Protein AF-A0A960XTB5-F1 (afdb_monomer_lite)

Foldseek 3Di:
DPCPLAAQEDPVLVVLVVVLCVVQVNDQVVLQVCLCVVPVGGRSDDHHVSSVVSSVVSVVVSVVVVPPPPPPPPDDDDDD

Sequence (80 aa):
GNGAVRWSCSDKQKELILKLVTENELDRDSVEEIALDRFGVGVKQLNKLQASGLIAELLELCGKSDKRQVNGNRRREAKR

Structure (mmCIF, N/CA/C/O backbone):
data_AF-A0A960XTB5-F1
#
_entry.id   AF-A0A960XTB5-F1
#
loop_
_atom_site.group_PDB
_atom_site.id
_atom_site.type_symbol
_atom_site.label_atom_id
_atom_site.label_alt_id
_atom_site.label_comp_id
_atom_site.label_asym_id
_atom_site.label_entity_id
_atom_site.label_seq_id
_atom_site.pdbx_PDB_ins_code
_atom_site.Cartn_x
_atom_site.Cartn_y
_atom_site.Cartn_z
_atom_site.occupancy
_atom_site.B_iso_or_equiv
_atom_site.auth_seq_id
_atom_site.auth_comp_id
_atom_site.auth_asym_id
_atom_site.auth_atom_id
_atom_site.pdbx_PDB_model_num
ATOM 1 N N . GLY A 1 1 ? -0.950 -28.371 -1.078 1.00 35.03 1 GLY A N 1
ATOM 2 C CA . GLY A 1 1 ? 0.415 -27.821 -1.163 1.00 35.03 1 GLY A CA 1
ATOM 3 C C . GLY A 1 1 ? 0.484 -26.587 -0.297 1.00 35.03 1 GLY A C 1
ATOM 4 O O . GLY A 1 1 ? -0.355 -25.714 -0.460 1.00 35.03 1 GLY A O 1
ATOM 5 N N . ASN A 1 2 ? 1.414 -26.546 0.656 1.00 48.03 2 ASN A N 1
ATOM 6 C CA . ASN A 1 2 ? 1.604 -25.416 1.567 1.00 48.03 2 ASN A CA 1
ATOM 7 C C . ASN A 1 2 ? 2.224 -24.233 0.806 1.00 48.03 2 ASN A C 1
ATOM 9 O O . ASN A 1 2 ? 3.440 -24.063 0.780 1.00 48.03 2 ASN A O 1
ATOM 13 N N . GLY A 1 3 ? 1.383 -23.448 0.134 1.00 45.09 3 GLY A N 1
ATOM 14 C CA . GLY A 1 3 ? 1.771 -22.199 -0.508 1.00 45.09 3 GLY A CA 1
ATOM 15 C C . GLY A 1 3 ? 1.912 -21.107 0.541 1.00 45.09 3 GLY A C 1
ATOM 16 O O . GLY A 1 3 ? 0.999 -20.308 0.723 1.00 45.09 3 GLY A O 1
ATOM 17 N N . ALA A 1 4 ? 3.040 -21.077 1.254 1.00 53.88 4 ALA A N 1
ATOM 18 C CA . ALA A 1 4 ? 3.433 -19.882 1.987 1.00 53.88 4 ALA A CA 1
ATOM 19 C C . ALA A 1 4 ? 3.445 -18.735 0.972 1.00 53.88 4 ALA A C 1
ATOM 21 O O . ALA A 1 4 ? 4.268 -18.737 0.056 1.00 53.88 4 ALA A O 1
ATOM 22 N N . VAL A 1 5 ? 2.475 -17.826 1.084 1.00 62.50 5 VAL A N 1
ATOM 23 C CA . VAL A 1 5 ? 2.249 -16.724 0.145 1.00 62.50 5 VAL A CA 1
ATOM 24 C C . VAL A 1 5 ? 3.453 -15.782 0.236 1.00 62.50 5 VAL A C 1
ATOM 26 O O . VAL A 1 5 ? 3.483 -14.837 1.028 1.00 62.50 5 VAL A O 1
ATOM 29 N N . ARG A 1 6 ? 4.521 -16.118 -0.491 1.00 74.81 6 ARG A N 1
ATOM 30 C CA . ARG A 1 6 ? 5.718 -15.296 -0.592 1.00 74.81 6 ARG A CA 1
ATOM 31 C C . ARG A 1 6 ? 5.349 -14.079 -1.410 1.00 74.81 6 ARG A C 1
ATOM 33 O O . ARG A 1 6 ? 4.780 -14.208 -2.488 1.00 74.81 6 ARG A O 1
ATOM 40 N N . TRP A 1 7 ? 5.686 -12.915 -0.877 1.00 86.31 7 TRP A N 1
ATOM 41 C CA . TRP A 1 7 ? 5.515 -11.681 -1.614 1.00 86.31 7 TRP A CA 1
ATOM 42 C C . TRP A 1 7 ? 6.435 -11.718 -2.835 1.00 86.31 7 TRP A C 1
ATOM 44 O O . TRP A 1 7 ? 7.605 -12.081 -2.709 1.00 86.31 7 TRP A O 1
ATOM 54 N N . SER A 1 8 ? 5.910 -11.376 -4.010 1.00 89.62 8 SER A N 1
ATOM 55 C CA . SER A 1 8 ? 6.704 -11.313 -5.246 1.00 89.62 8 SER A CA 1
ATOM 56 C C . SER A 1 8 ? 7.610 -10.072 -5.316 1.00 89.62 8 SER A C 1
ATOM 58 O O . SER A 1 8 ? 8.464 -9.969 -6.200 1.00 89.62 8 SER A O 1
ATOM 60 N N . CYS A 1 9 ? 7.459 -9.135 -4.377 1.00 89.69 9 CYS A N 1
ATOM 61 C CA . CYS A 1 9 ? 8.307 -7.959 -4.228 1.00 89.69 9 CYS A CA 1
ATOM 62 C C . CYS A 1 9 ? 9.470 -8.199 -3.253 1.00 89.69 9 CYS A C 1
ATOM 64 O O . CYS A 1 9 ? 9.617 -9.264 -2.658 1.00 89.69 9 CYS A O 1
ATOM 66 N N . SER A 1 10 ? 10.311 -7.181 -3.068 1.00 90.25 10 SER A N 1
ATOM 67 C CA . SER A 1 10 ? 11.432 -7.253 -2.120 1.00 90.25 10 SER A CA 1
ATOM 68 C C . SER A 1 10 ? 10.941 -7.149 -0.669 1.00 90.25 10 SER A C 1
ATOM 70 O O . SER A 1 10 ? 9.986 -6.417 -0.405 1.00 90.25 10 SER A O 1
ATOM 72 N N . ASP A 1 11 ? 11.633 -7.779 0.286 1.00 89.75 11 ASP A N 1
ATOM 73 C CA . ASP A 1 11 ? 11.273 -7.728 1.716 1.00 89.75 11 ASP A CA 1
ATOM 74 C C . ASP A 1 11 ? 11.178 -6.295 2.258 1.00 89.75 11 ASP A C 1
ATOM 76 O O . ASP A 1 11 ? 10.233 -5.966 2.969 1.00 89.75 11 ASP A O 1
ATOM 80 N N . LYS A 1 12 ? 12.081 -5.402 1.825 1.00 90.69 12 LYS A N 1
ATOM 81 C CA . LYS A 1 12 ? 12.030 -3.967 2.162 1.00 90.69 12 LYS A CA 1
ATOM 82 C C . LYS A 1 12 ? 10.733 -3.292 1.706 1.00 90.69 12 LYS A C 1
ATOM 84 O O . LYS A 1 12 ? 10.222 -2.413 2.386 1.00 90.69 12 LYS A O 1
ATOM 89 N N . GLN A 1 13 ? 10.208 -3.683 0.545 1.00 91.94 13 GLN A N 1
ATOM 90 C CA . GLN A 1 13 ? 8.979 -3.104 -0.002 1.00 91.94 13 GLN A CA 1
ATOM 91 C C . GLN A 1 13 ? 7.760 -3.627 0.749 1.00 91.94 13 GLN A C 1
ATOM 93 O O . GLN A 1 13 ? 6.887 -2.847 1.110 1.00 91.94 13 GLN A O 1
ATOM 98 N N . LYS A 1 14 ? 7.742 -4.931 1.045 1.00 90.94 14 LYS A N 1
ATOM 99 C CA . LYS A 1 14 ? 6.732 -5.542 1.912 1.00 90.94 14 LYS A CA 1
ATOM 100 C C . LYS A 1 14 ? 6.684 -4.848 3.272 1.00 90.94 14 LYS A C 1
ATOM 102 O O . LYS A 1 14 ? 5.606 -4.488 3.730 1.00 90.94 14 LYS A O 1
ATOM 107 N N . GLU A 1 15 ? 7.837 -4.671 3.912 1.00 92.38 15 GLU A N 1
ATOM 108 C CA . GLU A 1 15 ? 7.929 -4.018 5.218 1.00 92.38 15 GLU A CA 1
ATOM 109 C C . GLU A 1 15 ? 7.414 -2.579 5.158 1.00 92.38 15 GLU A C 1
ATOM 111 O O . GLU A 1 15 ? 6.613 -2.189 6.001 1.00 92.38 15 GLU A O 1
ATOM 116 N N . LEU A 1 16 ? 7.781 -1.821 4.120 1.00 92.69 16 LEU A N 1
ATOM 117 C CA . LEU A 1 16 ? 7.307 -0.450 3.942 1.00 92.69 16 LEU A CA 1
ATOM 118 C C . LEU A 1 16 ? 5.790 -0.372 3.723 1.00 92.69 16 LEU A C 1
ATOM 120 O O . LEU A 1 16 ? 5.144 0.485 4.317 1.00 92.69 16 LEU A O 1
ATOM 124 N N . ILE A 1 17 ? 5.214 -1.278 2.926 1.00 90.88 17 ILE A N 1
ATOM 125 C CA . ILE A 1 17 ? 3.758 -1.372 2.748 1.00 90.88 17 ILE A CA 1
ATOM 126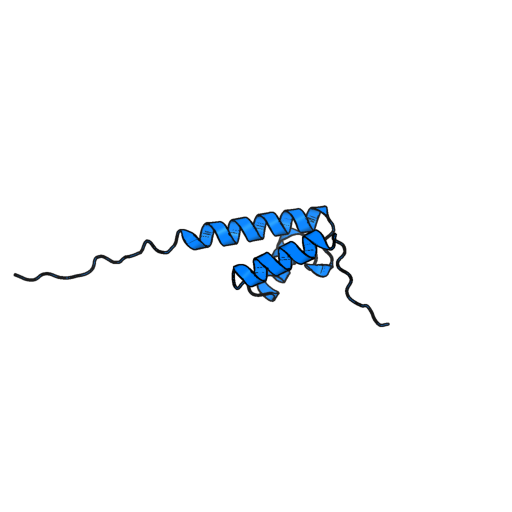 C C . ILE A 1 17 ? 3.101 -1.654 4.099 1.00 90.88 17 ILE A C 1
ATOM 128 O O . ILE A 1 17 ? 2.244 -0.892 4.525 1.00 90.88 17 ILE A O 1
ATOM 132 N N . LEU A 1 18 ? 3.538 -2.694 4.818 1.00 91.81 18 LEU A N 1
ATOM 133 C CA . LEU A 1 18 ? 2.983 -3.042 6.132 1.00 91.81 18 LEU A CA 1
ATOM 134 C C . LEU A 1 18 ? 3.100 -1.894 7.140 1.00 91.81 18 LEU A C 1
ATOM 136 O O . LEU A 1 18 ? 2.171 -1.665 7.916 1.00 91.81 18 LEU A O 1
ATOM 140 N N . LYS A 1 19 ? 4.222 -1.170 7.113 1.00 92.00 19 LYS A N 1
ATOM 141 C CA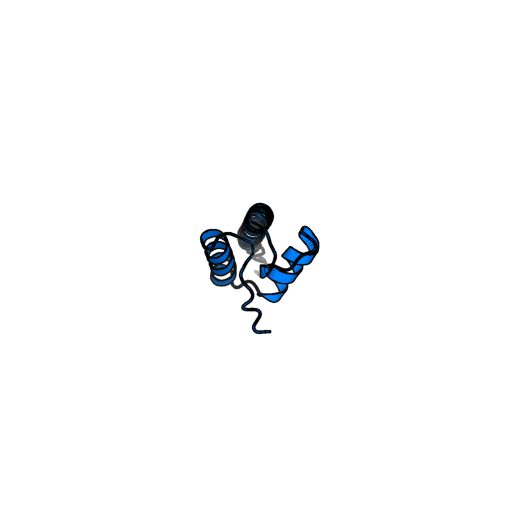 . LYS A 1 19 ? 4.450 -0.002 7.955 1.00 92.00 19 LYS A CA 1
ATOM 142 C C . LYS A 1 19 ? 3.467 1.114 7.614 1.00 92.00 19 LYS A C 1
ATOM 144 O O . LYS A 1 19 ? 2.782 1.573 8.513 1.00 92.00 19 LYS A O 1
ATOM 149 N N . LEU A 1 20 ? 3.310 1.464 6.336 1.00 90.38 20 LEU A N 1
ATOM 150 C CA . LEU A 1 20 ? 2.346 2.477 5.895 1.00 90.38 20 LEU A CA 1
ATOM 151 C C . LEU A 1 20 ? 0.912 2.113 6.267 1.00 90.38 20 LEU A C 1
ATOM 153 O O . LEU A 1 20 ? 0.186 2.973 6.753 1.00 90.38 20 LEU A O 1
ATOM 157 N N . VAL A 1 21 ? 0.522 0.850 6.085 1.00 90.19 21 VAL A N 1
ATOM 158 C CA . VAL A 1 21 ? -0.802 0.362 6.485 1.00 90.19 21 VAL A CA 1
ATOM 159 C C . VAL A 1 21 ? -1.015 0.522 7.988 1.00 90.19 21 VAL A C 1
ATOM 161 O O . VAL A 1 21 ? -2.062 0.993 8.412 1.00 90.19 21 VAL A O 1
ATOM 164 N N . THR A 1 22 ? -0.010 0.176 8.792 1.00 89.50 22 THR A N 1
ATOM 165 C CA . THR A 1 22 ? -0.100 0.252 10.256 1.00 89.50 22 THR A CA 1
ATOM 166 C C . THR A 1 22 ? -0.061 1.696 10.764 1.00 89.50 22 THR A C 1
ATOM 168 O O . THR A 1 22 ? -0.847 2.049 11.632 1.00 89.50 22 THR A O 1
ATOM 171 N N . GLU A 1 23 ? 0.824 2.540 10.226 1.00 89.06 23 GLU A N 1
ATOM 172 C CA . GLU A 1 23 ? 0.982 3.945 10.634 1.00 89.06 23 GLU A CA 1
ATOM 173 C C . GLU A 1 23 ? -0.225 4.809 10.263 1.00 89.06 23 GLU A C 1
ATOM 175 O O . GLU A 1 23 ? -0.506 5.783 10.952 1.00 89.06 23 GLU A O 1
ATOM 180 N N . ASN A 1 24 ? -0.934 4.459 9.189 1.00 86.19 24 ASN A N 1
ATOM 181 C CA . ASN A 1 24 ? -2.094 5.207 8.703 1.00 86.19 24 ASN A CA 1
ATOM 182 C C . ASN A 1 24 ? -3.431 4.548 9.048 1.00 86.19 24 ASN A C 1
ATOM 184 O O . ASN A 1 24 ? -4.456 4.973 8.523 1.00 86.19 24 ASN A O 1
ATOM 188 N N . GLU A 1 25 ? -3.412 3.493 9.870 1.00 87.44 25 GLU A N 1
ATOM 189 C CA . GLU A 1 25 ? -4.596 2.702 10.233 1.00 87.44 25 GLU A CA 1
ATOM 190 C C . GLU A 1 25 ? -5.422 2.279 9.003 1.00 87.44 25 GLU A C 1
ATOM 192 O O . GLU A 1 25 ? -6.653 2.248 9.027 1.00 87.44 25 GLU A O 1
ATOM 197 N N . LEU A 1 26 ? -4.734 1.968 7.897 1.00 86.75 26 LEU A N 1
ATOM 198 C CA . LEU A 1 26 ? -5.388 1.547 6.667 1.00 86.75 26 LEU A CA 1
ATOM 199 C C . LEU A 1 26 ? -5.879 0.117 6.816 1.00 86.75 26 LEU A C 1
ATOM 201 O O . LEU A 1 26 ? -5.201 -0.764 7.355 1.00 86.75 26 LEU A O 1
ATOM 205 N N . ASP A 1 27 ? -7.061 -0.121 6.272 1.00 89.69 27 ASP A N 1
ATOM 206 C CA . ASP A 1 27 ? -7.621 -1.451 6.238 1.00 89.69 27 ASP A CA 1
ATOM 207 C C . ASP A 1 27 ? -6.882 -2.320 5.206 1.00 89.69 27 ASP A C 1
ATOM 209 O O . ASP A 1 27 ? -6.570 -1.886 4.092 1.00 89.69 27 ASP A O 1
ATOM 213 N N . ARG A 1 28 ? -6.558 -3.560 5.587 1.00 87.44 28 ARG A N 1
ATOM 214 C CA . ARG A 1 28 ? -5.773 -4.463 4.733 1.00 87.44 28 ARG A CA 1
ATOM 215 C C . ARG A 1 28 ? -6.538 -4.866 3.476 1.00 87.44 28 ARG A C 1
ATOM 217 O O . ARG A 1 28 ? -5.893 -5.020 2.439 1.00 87.44 28 ARG A O 1
ATOM 224 N N . ASP A 1 29 ? -7.860 -5.000 3.554 1.00 90.44 29 ASP A N 1
ATOM 225 C CA . ASP A 1 29 ? -8.706 -5.285 2.396 1.00 90.44 29 ASP A CA 1
ATOM 226 C C . ASP A 1 29 ? -8.750 -4.079 1.458 1.00 90.44 29 ASP A C 1
ATOM 228 O O . ASP A 1 29 ? -8.641 -4.253 0.248 1.00 90.44 29 ASP A O 1
ATOM 232 N N . SER A 1 30 ? -8.773 -2.851 1.991 1.00 90.12 30 SER A N 1
ATOM 233 C CA . SER A 1 30 ? -8.691 -1.640 1.153 1.00 90.12 30 SER A CA 1
ATOM 234 C C . SER A 1 30 ? -7.383 -1.585 0.358 1.00 90.12 30 SER A C 1
ATOM 236 O O . SER A 1 30 ? -7.368 -1.228 -0.816 1.00 90.12 30 SER A O 1
ATOM 238 N N . VAL A 1 31 ? -6.262 -1.974 0.969 1.00 90.69 31 VAL A N 1
ATOM 239 C CA . VAL A 1 31 ? -4.962 -2.008 0.280 1.00 90.69 31 VAL A CA 1
ATOM 240 C C . VAL A 1 31 ? -4.884 -3.141 -0.747 1.00 90.69 31 VAL A C 1
ATOM 242 O O . VAL A 1 31 ? -4.276 -2.962 -1.804 1.00 90.69 31 VAL A O 1
ATOM 245 N N . GLU A 1 32 ? -5.516 -4.285 -0.470 1.00 91.81 32 GLU A N 1
ATOM 246 C CA . GLU A 1 32 ? -5.678 -5.378 -1.437 1.00 91.81 32 GLU A CA 1
ATOM 247 C C . GLU A 1 32 ? -6.529 -4.948 -2.640 1.00 91.81 32 GLU A C 1
ATOM 249 O O . GLU A 1 32 ? -6.133 -5.189 -3.781 1.00 91.81 32 GLU A O 1
ATOM 254 N N . GLU A 1 33 ? -7.635 -4.244 -2.401 1.00 92.94 33 GLU A N 1
ATOM 255 C CA . GLU A 1 33 ? -8.509 -3.707 -3.444 1.00 92.94 33 GLU A CA 1
ATOM 256 C C . GLU A 1 33 ? -7.779 -2.687 -4.322 1.00 92.94 33 GLU A C 1
ATOM 258 O O . GLU A 1 33 ? -7.822 -2.804 -5.543 1.00 92.94 33 GLU A O 1
ATOM 263 N N . ILE A 1 34 ? -7.016 -1.759 -3.733 1.00 91.62 34 ILE A N 1
ATOM 264 C CA . ILE A 1 34 ? -6.206 -0.796 -4.498 1.00 91.62 34 ILE A CA 1
ATOM 265 C C . ILE A 1 34 ? -5.195 -1.527 -5.388 1.00 91.62 34 ILE A C 1
ATOM 267 O O . ILE A 1 34 ? -4.992 -1.147 -6.540 1.00 91.62 34 ILE A O 1
ATOM 271 N N . ALA A 1 35 ? -4.547 -2.580 -4.884 1.00 92.75 35 ALA A N 1
ATOM 272 C CA . ALA A 1 35 ? -3.604 -3.352 -5.687 1.00 92.75 35 ALA A CA 1
ATOM 273 C C . ALA A 1 35 ? -4.295 -4.070 -6.860 1.00 92.75 35 ALA A C 1
ATOM 275 O O . ALA A 1 35 ? -3.783 -4.049 -7.984 1.00 92.75 35 ALA A O 1
ATOM 276 N N . LEU A 1 36 ? -5.469 -4.657 -6.612 1.00 93.44 36 LEU A N 1
ATOM 277 C CA . LEU A 1 36 ? -6.280 -5.322 -7.629 1.00 93.44 36 LEU A CA 1
ATOM 278 C C . LEU A 1 36 ? -6.810 -4.338 -8.678 1.00 93.44 36 LEU A C 1
ATOM 280 O O . LEU A 1 36 ? -6.689 -4.617 -9.865 1.00 93.44 36 LEU A O 1
ATOM 284 N N . ASP A 1 37 ? -7.327 -3.183 -8.270 1.00 92.75 37 ASP A N 1
ATOM 285 C CA . ASP A 1 37 ? -7.848 -2.147 -9.169 1.00 92.75 37 ASP A CA 1
ATOM 286 C C . ASP A 1 37 ? -6.735 -1.547 -10.044 1.00 92.75 37 ASP A C 1
ATOM 288 O O . ASP A 1 37 ? -6.867 -1.425 -11.262 1.00 92.75 37 ASP A O 1
ATOM 292 N N . ARG A 1 38 ? -5.579 -1.247 -9.440 1.00 90.12 38 ARG A N 1
ATOM 293 C CA . ARG A 1 38 ? -4.471 -0.560 -10.121 1.00 90.12 38 ARG A CA 1
ATOM 294 C C . ARG A 1 38 ? -3.614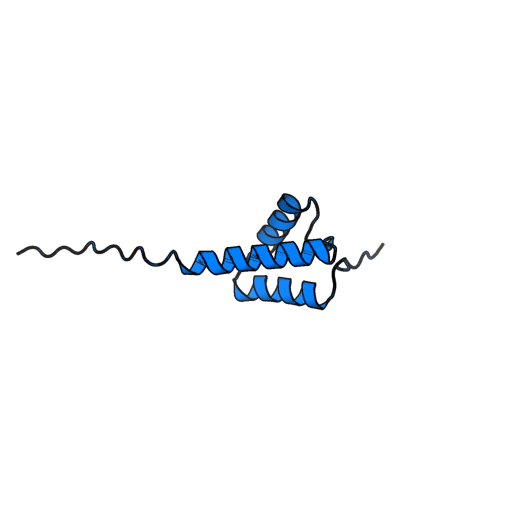 -1.473 -10.980 1.00 90.12 38 ARG A C 1
ATOM 296 O O . ARG A 1 38 ? -3.105 -1.040 -12.014 1.00 90.12 38 ARG A O 1
ATO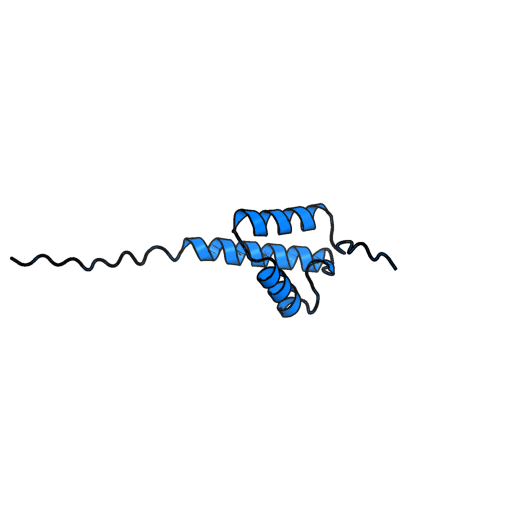M 303 N N . PHE A 1 39 ? -3.386 -2.703 -10.528 1.00 91.75 39 PHE A N 1
ATOM 304 C CA . PHE A 1 39 ? -2.420 -3.619 -11.138 1.00 91.75 39 PHE A CA 1
ATOM 305 C C . PHE A 1 39 ? -3.032 -4.947 -11.587 1.00 91.75 39 PHE A C 1
ATOM 307 O O . PHE A 1 39 ? -2.328 -5.744 -12.210 1.00 91.75 39 PHE A O 1
ATOM 314 N N . GLY A 1 40 ? -4.301 -5.212 -11.270 1.00 91.94 40 GLY A N 1
ATOM 315 C CA . GLY A 1 40 ? -4.978 -6.473 -11.583 1.00 91.94 40 GLY A CA 1
ATOM 316 C C . GLY A 1 40 ? -4.553 -7.651 -10.704 1.00 91.94 40 GLY A C 1
ATOM 317 O O . GLY A 1 40 ? -4.948 -8.782 -10.978 1.00 91.94 40 GLY A O 1
ATOM 318 N N . VAL A 1 41 ? -3.722 -7.426 -9.678 1.00 91.56 41 VAL A N 1
ATOM 319 C CA . VAL A 1 41 ? -3.164 -8.485 -8.823 1.00 91.56 41 VAL A CA 1
ATOM 320 C C . VAL A 1 41 ? -3.139 -8.062 -7.356 1.00 91.56 41 VAL A C 1
ATOM 322 O O . VAL A 1 41 ? -2.918 -6.898 -7.039 1.00 91.56 41 VAL A O 1
ATOM 325 N N . GLY A 1 42 ? -3.337 -9.024 -6.452 1.00 90.12 42 GLY A N 1
ATOM 326 C CA . GLY A 1 42 ? -3.314 -8.767 -5.008 1.00 90.12 42 GLY A CA 1
ATOM 327 C C . GLY A 1 42 ? -1.934 -8.347 -4.494 1.00 90.12 42 GLY A C 1
ATOM 328 O O . GLY A 1 42 ? -0.907 -8.614 -5.125 1.00 90.12 42 GLY A O 1
ATOM 329 N N . VAL A 1 43 ? -1.890 -7.756 -3.298 1.00 90.38 43 VAL A N 1
ATOM 330 C CA . VAL A 1 43 ? -0.693 -7.103 -2.727 1.00 90.38 43 VAL A CA 1
ATOM 331 C C . VAL A 1 43 ? 0.490 -8.065 -2.624 1.00 90.38 43 VAL A C 1
ATOM 333 O O . VAL A 1 43 ? 1.639 -7.707 -2.880 1.00 90.38 43 VAL A O 1
ATOM 336 N N . LYS A 1 44 ? 0.209 -9.330 -2.304 1.00 89.50 44 LYS A N 1
ATOM 337 C CA . LYS A 1 44 ? 1.227 -10.385 -2.171 1.00 89.50 44 LYS A CA 1
ATOM 338 C C . LYS A 1 44 ? 1.806 -10.831 -3.520 1.00 89.50 44 LYS A C 1
ATOM 340 O O . LYS A 1 44 ? 2.890 -11.401 -3.551 1.00 89.50 44 LYS A O 1
ATOM 345 N N . GLN A 1 45 ? 1.106 -10.577 -4.623 1.00 90.75 45 GLN A N 1
ATOM 346 C CA . GLN A 1 45 ? 1.519 -10.948 -5.981 1.00 90.75 45 GLN A CA 1
ATOM 347 C C . GLN A 1 45 ? 2.210 -9.797 -6.725 1.00 90.75 45 GLN A C 1
ATOM 349 O O . GLN A 1 45 ? 2.700 -9.989 -7.837 1.00 90.75 45 GLN A O 1
ATOM 354 N N . LEU A 1 46 ? 2.284 -8.609 -6.118 1.00 91.94 46 LEU A N 1
ATOM 355 C CA . LEU A 1 46 ? 2.943 -7.458 -6.722 1.00 91.94 46 LEU A CA 1
ATOM 356 C C . LEU A 1 46 ? 4.433 -7.730 -6.920 1.00 91.94 46 LEU A C 1
ATOM 358 O O . LEU A 1 46 ? 5.147 -8.127 -5.997 1.00 91.94 46 LEU A O 1
ATOM 362 N N . ASN A 1 47 ? 4.924 -7.456 -8.124 1.00 92.25 47 ASN A N 1
ATOM 363 C CA . ASN A 1 47 ? 6.354 -7.441 -8.400 1.00 92.25 47 ASN A CA 1
ATOM 364 C C . ASN A 1 47 ? 7.022 -6.183 -7.804 1.00 92.25 47 ASN A C 1
ATOM 366 O O . ASN A 1 47 ? 6.365 -5.289 -7.271 1.00 92.25 47 ASN A O 1
ATOM 370 N N . LYS A 1 48 ? 8.352 -6.079 -7.913 1.00 91.69 48 LYS A N 1
ATOM 371 C CA . LYS A 1 48 ? 9.113 -4.944 -7.356 1.00 91.69 48 LYS A CA 1
ATOM 372 C C . LYS A 1 48 ? 8.657 -3.580 -7.894 1.00 91.69 48 LYS A C 1
ATOM 374 O O . LYS A 1 48 ? 8.641 -2.613 -7.141 1.00 91.69 48 LYS A O 1
ATOM 379 N N . LEU A 1 49 ? 8.287 -3.487 -9.168 1.00 92.88 49 LEU A N 1
ATOM 380 C CA . LEU A 1 49 ? 7.824 -2.237 -9.771 1.00 92.88 49 LEU A CA 1
ATOM 381 C C . LEU A 1 49 ? 6.411 -1.888 -9.289 1.00 92.88 49 LEU A C 1
ATOM 383 O O . LEU A 1 49 ? 6.176 -0.775 -8.825 1.00 92.88 49 LEU A O 1
ATOM 387 N N . GLN A 1 50 ? 5.496 -2.857 -9.330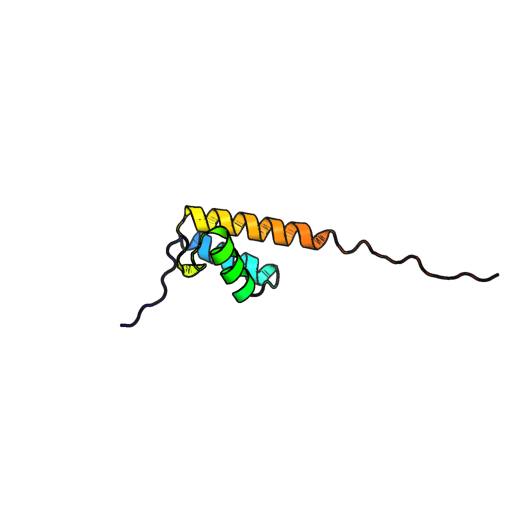 1.00 93.50 50 GLN A N 1
ATOM 388 C CA . GLN A 1 50 ? 4.111 -2.678 -8.892 1.00 93.50 50 GLN A CA 1
ATOM 389 C C . GLN A 1 50 ? 4.034 -2.335 -7.399 1.00 93.50 50 GLN A C 1
ATOM 391 O O . GLN A 1 50 ? 3.309 -1.425 -7.016 1.00 93.50 50 GLN A O 1
ATOM 396 N N . ALA A 1 51 ? 4.848 -2.983 -6.560 1.00 93.44 51 ALA A N 1
ATOM 397 C CA . ALA A 1 51 ? 4.939 -2.665 -5.138 1.00 93.44 51 ALA A CA 1
ATOM 398 C C . ALA A 1 51 ? 5.407 -1.221 -4.902 1.00 93.44 51 ALA A C 1
ATOM 400 O O . ALA A 1 51 ? 4.858 -0.539 -4.044 1.00 93.44 51 ALA A O 1
ATOM 401 N N . SER A 1 52 ? 6.376 -0.728 -5.684 1.00 93.38 52 SER A N 1
ATOM 402 C CA . SER A 1 52 ? 6.798 0.678 -5.613 1.00 93.38 52 SER A CA 1
ATOM 403 C C . SER A 1 52 ? 5.678 1.641 -6.012 1.00 93.38 52 SER A C 1
ATOM 405 O O . SER A 1 52 ? 5.548 2.697 -5.398 1.00 93.38 52 SER A O 1
ATOM 407 N N . GLY A 1 53 ? 4.868 1.279 -7.011 1.00 93.25 53 GLY A N 1
ATOM 408 C CA . GLY A 1 53 ? 3.692 2.055 -7.407 1.00 93.25 53 GLY A CA 1
ATOM 409 C C . GLY A 1 53 ? 2.612 2.070 -6.323 1.00 93.25 53 GLY A C 1
ATOM 410 O O . GLY A 1 53 ? 2.083 3.130 -6.011 1.00 93.25 53 GLY A O 1
ATOM 411 N N . LEU A 1 54 ? 2.340 0.924 -5.689 1.00 93.06 54 LEU A N 1
ATOM 412 C CA . LEU A 1 54 ? 1.400 0.845 -4.568 1.00 93.06 54 LEU A CA 1
ATOM 413 C C . LEU A 1 54 ? 1.869 1.701 -3.382 1.00 93.06 54 LEU A C 1
ATOM 415 O O . LEU A 1 54 ? 1.06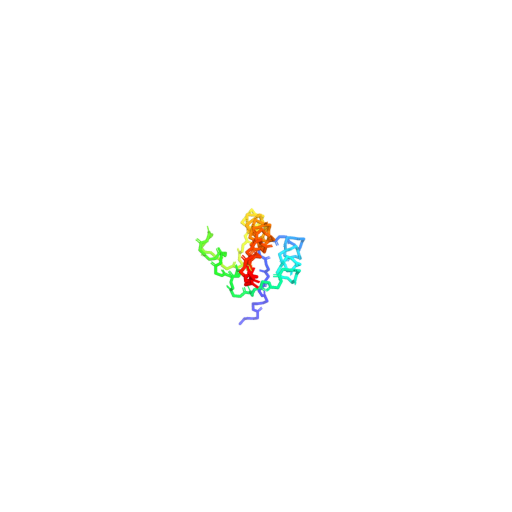7 2.403 -2.783 1.00 93.06 54 LEU A O 1
ATOM 419 N N . ILE A 1 55 ? 3.164 1.681 -3.053 1.00 92.50 55 ILE A N 1
ATOM 420 C CA . ILE A 1 55 ? 3.729 2.513 -1.979 1.00 92.50 55 ILE A CA 1
ATOM 421 C C . ILE A 1 55 ? 3.484 4.003 -2.248 1.00 92.50 55 ILE A C 1
ATOM 423 O O . ILE A 1 55 ? 3.082 4.718 -1.334 1.00 92.50 55 ILE A O 1
ATOM 427 N N . ALA A 1 56 ? 3.708 4.465 -3.483 1.00 92.50 56 ALA A N 1
ATOM 428 C CA . ALA A 1 56 ? 3.445 5.853 -3.860 1.00 92.50 56 ALA A CA 1
ATOM 429 C C . ALA A 1 56 ? 1.966 6.219 -3.651 1.00 92.50 56 ALA A C 1
ATOM 431 O O . ALA A 1 56 ? 1.675 7.238 -3.034 1.00 92.50 56 ALA A O 1
ATOM 432 N N . GLU A 1 57 ? 1.045 5.337 -4.043 1.00 91.06 57 GLU A N 1
ATOM 433 C CA . GLU A 1 57 ? -0.387 5.543 -3.810 1.00 91.06 57 GLU A CA 1
ATOM 434 C C . GLU A 1 57 ? -0.762 5.610 -2.337 1.00 91.06 57 GLU A C 1
ATOM 436 O O . GLU A 1 57 ? -1.494 6.507 -1.926 1.00 91.06 57 GLU A O 1
ATOM 441 N N . LEU A 1 58 ? -0.238 4.695 -1.521 1.00 90.00 58 LEU A N 1
ATOM 442 C CA . LEU A 1 58 ? -0.495 4.699 -0.081 1.00 90.00 58 LEU A CA 1
ATOM 443 C C . LEU A 1 58 ? 0.022 5.989 0.573 1.00 90.00 58 LEU A C 1
ATOM 445 O O . LEU A 1 58 ? -0.654 6.554 1.433 1.00 90.00 58 LEU A O 1
ATOM 449 N N . LEU A 1 59 ? 1.181 6.491 0.136 1.00 89.31 59 LEU A N 1
ATOM 450 C CA . LEU A 1 59 ? 1.726 7.776 0.583 1.00 89.31 59 LEU A CA 1
ATOM 451 C C . LEU A 1 59 ? 0.850 8.959 0.154 1.00 89.31 59 LEU A C 1
ATOM 453 O O . LEU A 1 59 ? 0.627 9.873 0.948 1.00 89.31 59 LEU A O 1
ATOM 457 N N . GLU A 1 60 ? 0.322 8.953 -1.070 1.00 87.94 60 GLU A N 1
ATOM 458 C CA . GLU A 1 60 ? -0.586 10.000 -1.549 1.00 87.94 60 GLU A CA 1
ATOM 459 C C . GLU A 1 60 ? -1.937 9.993 -0.819 1.00 87.94 60 GLU A C 1
ATOM 461 O O . GLU A 1 60 ? -2.482 11.060 -0.518 1.00 87.94 60 GLU A O 1
ATOM 466 N N . LEU A 1 61 ? -2.471 8.810 -0.502 1.00 83.25 61 LEU A N 1
ATOM 467 C CA . LEU A 1 61 ? -3.701 8.643 0.279 1.00 83.25 61 LEU A CA 1
ATOM 468 C C . LEU A 1 61 ? -3.521 9.136 1.722 1.00 83.25 61 LEU A C 1
ATOM 470 O O . LEU A 1 61 ? -4.352 9.897 2.227 1.00 83.25 61 LEU A O 1
ATOM 474 N N . CYS A 1 62 ? -2.401 8.778 2.353 1.00 79.62 62 CYS A N 1
ATOM 475 C CA . CYS A 1 62 ? -1.982 9.306 3.651 1.00 79.62 62 CYS A CA 1
ATOM 476 C C . CYS A 1 62 ? -1.865 10.841 3.619 1.00 79.62 62 CYS A C 1
ATOM 478 O O . CYS A 1 62 ? -2.531 11.538 4.387 1.00 79.62 62 CYS A O 1
ATOM 480 N N . GLY A 1 63 ? -1.098 11.393 2.672 1.00 70.00 63 GLY A N 1
ATOM 481 C CA . GLY A 1 63 ? -0.832 12.833 2.582 1.00 70.00 63 GLY A CA 1
ATOM 482 C C . GLY A 1 63 ? -2.069 13.693 2.287 1.00 70.00 63 GLY A C 1
ATOM 483 O O . GLY A 1 63 ? -2.094 14.882 2.610 1.00 70.00 63 GLY A O 1
ATOM 484 N N . LYS A 1 64 ? -3.122 13.113 1.698 1.00 59.88 64 LYS A N 1
ATOM 485 C CA . LYS A 1 64 ? -4.411 13.791 1.472 1.00 59.88 64 LYS A CA 1
ATOM 486 C C . LYS A 1 64 ? -5.325 13.788 2.700 1.00 59.88 64 LYS A C 1
ATOM 488 O O . LYS A 1 64 ? -6.203 14.651 2.784 1.00 59.88 64 LYS A O 1
ATOM 493 N N . SER A 1 65 ? -5.125 12.865 3.638 1.00 53.41 65 SER A N 1
ATOM 494 C CA . SER A 1 65 ? -5.996 12.690 4.806 1.00 53.41 65 SER A CA 1
ATOM 495 C C . SER A 1 65 ? -5.801 13.785 5.866 1.00 53.41 65 SER A C 1
ATOM 497 O O . SER A 1 65 ? -6.760 14.171 6.529 1.00 53.41 65 SER A O 1
ATOM 499 N N . ASP A 1 66 ? -4.615 14.398 5.930 1.00 52.59 66 ASP A N 1
ATOM 500 C CA . ASP A 1 66 ? -4.299 15.491 6.866 1.00 52.59 66 ASP A CA 1
ATOM 501 C C . ASP A 1 66 ? -5.017 16.821 6.533 1.00 52.59 66 ASP A C 1
ATOM 503 O O . ASP A 1 66 ? -5.298 17.644 7.402 1.00 52.59 66 ASP A O 1
ATOM 507 N N . LYS A 1 67 ? -5.432 17.039 5.275 1.00 50.50 67 LYS A N 1
ATOM 508 C CA . LYS A 1 67 ? -6.017 18.329 4.852 1.00 50.50 67 LYS A CA 1
ATOM 509 C C . LYS A 1 67 ? -7.528 18.466 5.032 1.00 50.50 67 LYS A C 1
ATOM 511 O O . LYS A 1 67 ? -8.089 19.482 4.616 1.00 50.50 67 LYS A O 1
ATOM 516 N N . ARG A 1 68 ? -8.221 17.489 5.631 1.00 49.19 68 ARG A N 1
ATOM 517 C CA . ARG A 1 68 ? -9.692 17.540 5.770 1.00 49.19 68 ARG A CA 1
ATOM 518 C C . ARG A 1 68 ? -10.199 17.879 7.174 1.00 49.19 68 ARG A C 1
ATOM 520 O O . ARG A 1 68 ? -11.403 17.826 7.404 1.00 49.19 68 ARG A O 1
ATOM 527 N N . GLN A 1 69 ? -9.330 18.369 8.061 1.00 50.59 69 GLN A N 1
ATOM 528 C CA . GLN A 1 69 ? -9.740 19.014 9.312 1.00 50.59 69 GLN A CA 1
ATOM 529 C C . GLN A 1 69 ? -9.504 20.536 9.288 1.00 50.59 69 GLN A C 1
ATOM 531 O O . GLN A 1 69 ? -8.824 21.099 10.138 1.00 50.59 69 GLN A O 1
ATOM 536 N N . VAL A 1 70 ? -10.122 21.241 8.334 1.00 54.69 70 VAL A N 1
ATOM 537 C CA . VAL A 1 70 ? -10.390 22.687 8.488 1.00 54.69 70 VAL A CA 1
ATOM 538 C C . VAL A 1 70 ? -11.872 23.032 8.358 1.00 54.69 70 VAL A C 1
ATOM 540 O O . VAL A 1 70 ? -12.236 24.195 8.222 1.00 54.69 70 VAL A O 1
ATOM 543 N N . ASN A 1 71 ? -12.770 22.050 8.506 1.00 50.22 71 ASN A N 1
ATOM 544 C CA . ASN A 1 71 ? -14.190 22.346 8.702 1.00 50.22 71 ASN A CA 1
ATOM 545 C C . ASN A 1 71 ? -14.494 22.634 10.182 1.00 50.22 71 ASN A C 1
ATOM 547 O O . ASN A 1 71 ? -15.343 22.013 10.818 1.00 50.22 71 ASN A O 1
ATOM 551 N N . GLY A 1 72 ? -13.768 23.608 10.736 1.00 49.16 72 GLY A N 1
ATOM 552 C CA . GLY A 1 72 ? -14.120 24.296 11.970 1.00 49.16 72 GLY A CA 1
ATOM 553 C C . GLY A 1 72 ? -15.276 25.246 11.690 1.00 49.16 72 GLY A C 1
ATOM 554 O O . GLY A 1 72 ? -15.091 26.451 11.546 1.00 49.16 72 GLY A O 1
ATOM 555 N N . ASN A 1 73 ? -16.462 24.663 11.579 1.00 55.16 73 ASN A N 1
ATOM 556 C CA . ASN A 1 73 ? -17.771 25.292 11.589 1.00 55.16 73 ASN A CA 1
ATOM 557 C C . ASN A 1 73 ? -17.834 26.432 12.636 1.00 55.16 73 ASN A C 1
ATOM 559 O O . ASN A 1 73 ? -18.176 26.201 13.797 1.00 55.16 73 ASN A O 1
ATOM 563 N N . ARG A 1 74 ? -17.522 27.681 12.243 1.00 53.69 74 ARG A N 1
ATOM 564 C CA . ARG A 1 74 ? -17.827 28.894 13.026 1.00 53.69 74 ARG A CA 1
ATOM 565 C C . ARG A 1 74 ? -19.327 29.177 12.933 1.00 53.69 74 ARG A C 1
ATOM 567 O O . ARG A 1 74 ? -19.776 30.143 12.331 1.00 53.69 74 ARG A O 1
ATOM 574 N N . ARG A 1 75 ? -20.107 28.299 13.559 1.00 59.12 75 ARG A N 1
ATOM 575 C CA . ARG A 1 75 ? -21.510 28.516 13.902 1.00 59.12 75 ARG A CA 1
ATOM 576 C C . ARG A 1 75 ? -21.601 28.628 15.424 1.00 59.12 75 ARG A C 1
ATOM 578 O O . ARG A 1 75 ? -21.834 27.645 16.114 1.00 59.12 75 ARG A O 1
ATOM 585 N N . ARG A 1 76 ? -21.349 29.832 15.935 1.00 55.56 76 ARG A N 1
ATOM 586 C CA . ARG A 1 76 ? -21.819 30.342 17.236 1.00 55.56 76 ARG A CA 1
ATOM 587 C C . ARG A 1 76 ? -22.145 31.810 16.983 1.00 55.56 76 ARG A C 1
ATOM 589 O O . ARG A 1 76 ? -21.252 32.587 16.678 1.00 55.56 76 ARG A O 1
ATOM 596 N N . GLU A 1 77 ? -23.404 32.137 16.718 1.00 55.62 77 GLU A N 1
ATOM 597 C CA . GLU A 1 77 ? -24.341 32.592 17.753 1.00 55.62 77 GLU A CA 1
ATOM 598 C C . GLU A 1 77 ? -23.669 33.545 18.750 1.00 55.62 77 GLU A C 1
ATOM 600 O O . GLU A 1 77 ? -22.949 33.121 19.649 1.00 55.62 77 GLU A O 1
ATOM 605 N N . ALA A 1 78 ? -23.934 34.838 18.590 1.00 50.34 78 ALA A N 1
ATOM 606 C CA . ALA A 1 78 ? -23.927 35.787 19.690 1.00 50.34 78 ALA A CA 1
ATOM 607 C C . ALA A 1 78 ? -25.084 36.754 19.447 1.00 50.34 78 ALA A C 1
ATOM 609 O O . ALA A 1 78 ? -24.999 37.701 18.671 1.00 50.34 78 ALA A O 1
ATOM 610 N N . LYS A 1 79 ? -26.207 36.424 20.078 1.00 59.78 79 LYS A N 1
ATOM 611 C CA . LYS A 1 79 ? -27.333 37.317 20.291 1.00 59.78 79 LYS A CA 1
ATOM 612 C C . LYS A 1 79 ? -26.900 38.414 21.266 1.00 59.78 79 LYS A C 1
ATOM 614 O O . LYS A 1 79 ? -26.555 38.091 22.402 1.00 59.78 79 LYS A O 1
ATOM 619 N N . ARG A 1 80 ? -26.953 39.677 20.849 1.00 52.66 80 ARG A N 1
ATOM 620 C CA . ARG A 1 80 ? -27.262 40.814 21.724 1.00 52.66 80 ARG A CA 1
ATOM 621 C C . ARG A 1 80 ? -27.729 42.006 20.912 1.00 52.66 80 ARG A C 1
ATOM 623 O O . ARG A 1 80 ? -27.091 42.274 19.875 1.00 52.66 80 ARG A O 1
#

Secondary structure (DSSP, 8-state):
-------SS-HHHHHHHHHHHHHTT--HHHHHHHHHHHHSS-GGG--HHHHHHHHHHHHHHHHHHGGG------------

pLDDT: mean 79.64, std 17.3, range [35.03, 93.5]

Radius of gyration: 18.46 Å; chains: 1; bounding box: 39×69×33 Å